Protein 2B3M (pdb70)

Solvent-accessible surface area: 9344 Å² total; per-residue (Å²): 174,168,118,141,68,79,89,113,109,70,78,36,76,30,63,183,140,38,9,92,67,78,88,127,123,90,47,156,56,149,30,111,116,29,16,180,16,101,15,76,30,76,2,16,105,27,12,2,37,51,33,0,136,145,65,57,55,109,62,60,21,16,67,66,113,98,94,0,59,173,45,250,90,53,14,60,10,5,4,28,142,16,2,12,46,8,4,60,25,0,4,32,15,0,38,38,80,30,52,82,74,101,106,75,37,154,98,48,36,44,7,85,38,27,38,65,0,43,0,62,4,32,0,53,22,65,105,162,50,82,31,37,0,61,4,92,0,34,18,51,143,104,42,1,0,54,18,60,2,57,0,36,16,192

Nearest PDB structures (foldseek):
  3k67-assembly1_A  TM=1.002E+00  e=1.956E-29  Archaeoglobus fulgidus
  4w78-assembly1_F  TM=9.014E-01  e=4.302E-08  Mycobacterium tuberculosis SUMu008
  3p3f-assembly1_A  TM=7.589E-01  e=2.696E-07  Streptantibioticus cattleyicolor
  3p3i-assembly2_D  TM=7.696E-01  e=4.594E-07  Streptantibioticus cattleyicolor
  7qv0-assembly1_C-2  TM=7.189E-01  e=8.811E-07  Candidatus Scalindua brodae

Foldseek 3Di:
DPVVVVCVVVVVVCVVVPADDDDQAADDDDDDAFDKDKDKGWAAPSNQVVCCVVVVPPPCLQPPQVVVCPDPLNGHFRPPVSLCVVVVSGQCRYPAHKAWDDWDKDFDDTHHHGFMKMKMWGFHDQDPQKTKIWIFIDRPNHTGMTTITIMGGD

Sequence (154 aa):
VKMMSLLEEMKGIYSSSKKGGKVKPFEKFEGELKEGYRFEYEKKLCEIDVAMFGLISGDLNPVHFDEDFASKTRFGGRVVHGMLTTSSLVSAAVARLPGTVVLLEQSSFRYTSSPVRIGDVVRVEGVVSGVEKNRYTIDVVKCYTGDKVVAEGVVVKVLIW

Organism: Archaeoglobus fulgidus (strain ATCC 49558 / DSM 4304 / JCM 9628 / NBRC 100126 / VC-16) (NCBI:txid224325)

Radius of gyration: 16.56 Å; Cα contacts (8 Å, |Δi|>4): 305; chains: 1; bounding box: 30×41×47 Å

B-factor: mean 32.74, std 7.46, range [15.52, 86.42]

InterPro domains:
  IPR002539 MaoC-like dehydratase domain [PF01575] (32-143)
  IPR003965 Fatty acid synthase [PR01483] (50-72)
  IPR003965 Fatty acid synthase [PR01483] (72-93)
  IPR029069 HotDog domain superfamily [SSF54637] (9-158)
  IPR050965 UPF0336/Enoyl-CoA hydratase-related [PTHR43437] (37-158)

Structure (mmCIF, N/CA/C/O backbone):
data_2B3M
#
_entry.id   2B3M
#
_cell.length_a   57.596
_cell.length_b   57.596
_cell.length_c   142.993
_cell.angle_alpha   90.00
_cell.angle_beta   90.00
_cell.angle_gamma   90.00
#
_symmetry.space_group_name_H-M   'P 43 21 2'
#
loop_
_entity.id
_entity.type
_entity.pdbx_description
1 polymer 'hypothetical protein AF1124'
2 water water
#
loop_
_atom_site.group_PDB
_atom_site.id
_atom_site.type_symbol
_atom_site.label_atom_id
_atom_site.label_alt_id
_atom_site.label_comp_id
_atom_site.label_asym_id
_atom_site.label_entity_id
_atom_site.label_seq_id
_atom_site.pdbx_PDB_ins_code
_atom_site.Cartn_x
_atom_site.Cartn_y
_atom_site.Cartn_z
_atom_site.occupancy
_atom_site.B_iso_or_equiv
_atom_site.auth_seq_id
_atom_site.auth_comp_id
_atom_site.auth_asym_id
_atom_site.auth_atom_id
_atom_site.pdbx_PDB_model_num
ATOM 1 N N . VAL A 1 6 ? 3.197 67.934 50.078 1.00 38.48 6 VAL A N 1
ATOM 2 C CA . VAL A 1 6 ? 2.181 67.150 49.322 1.00 37.33 6 VAL A CA 1
ATOM 3 C C . VAL A 1 6 ? 1.494 66.113 50.208 1.00 36.13 6 VAL A C 1
ATOM 4 O O . VAL A 1 6 ? 2.164 65.289 50.862 1.00 36.51 6 VAL A O 1
ATOM 8 N N . LYS A 1 7 ? 0.164 66.129 50.203 1.00 33.18 7 LYS A N 1
ATOM 9 C CA . LYS A 1 7 ? -0.608 65.125 50.921 1.00 31.45 7 LYS A CA 1
ATOM 10 C C . LYS A 1 7 ? -0.841 63.945 49.993 1.00 30.37 7 LYS A C 1
ATOM 11 O O . LYS A 1 7 ? -1.723 64.005 49.134 1.00 29.35 7 LYS A O 1
ATOM 17 N N . MET A 1 8 ? -0.054 62.882 50.165 1.00 28.84 8 MET A N 1
ATOM 18 C CA . MET A 1 8 ? -0.099 61.736 49.238 1.00 28.64 8 MET A CA 1
ATOM 19 C C . MET A 1 8 ? -1.472 61.055 49.186 1.00 29.34 8 MET A C 1
ATOM 20 O O . MET A 1 8 ? -1.947 60.698 48.119 1.00 28.76 8 MET A O 1
ATOM 25 N N . MET A 1 9 ? -2.115 60.867 50.338 1.00 30.40 9 MET A N 1
ATOM 26 C CA . MET A 1 9 ? -3.401 60.166 50.339 1.00 32.01 9 MET A CA 1
ATOM 27 C C . MET A 1 9 ? -4.488 60.917 49.549 1.00 31.48 9 MET A C 1
ATOM 28 O O . MET A 1 9 ? -5.262 60.288 48.824 1.00 32.55 9 MET A O 1
ATOM 33 N N . SER A 1 10 ? -4.496 62.247 49.633 1.00 30.89 10 SER A N 1
ATOM 34 C CA . SER A 1 10 ? -5.394 63.082 48.816 1.00 30.83 10 SER A CA 1
ATOM 35 C C . SER A 1 10 ? -5.062 63.044 47.330 1.00 30.72 10 SER A C 1
ATOM 36 O O . SER A 1 10 ? -5.970 63.010 46.489 1.00 30.56 10 SER A O 1
ATOM 39 N N . LEU A 1 11 ? -3.767 63.067 47.006 1.00 29.96 11 LEU A N 1
ATOM 40 C CA . LEU A 1 11 ? -3.339 63.017 45.605 1.00 30.10 11 LEU A CA 1
ATOM 41 C C . LEU A 1 11 ? -3.757 61.695 44.988 1.00 30.71 11 LEU A C 1
ATOM 42 O O . LEU A 1 11 ? -4.316 61.657 43.883 1.00 30.69 11 LEU A O 1
ATOM 47 N N . LEU A 1 12 ? -3.494 60.612 45.710 1.00 31.25 12 LEU A N 1
ATOM 48 C CA . LEU A 1 12 ? -3.825 59.271 45.234 1.00 32.87 12 LEU A CA 1
ATOM 49 C C . LEU A 1 12 ? -5.326 59.126 44.969 1.00 33.26 12 LEU A C 1
ATOM 50 O O . LEU A 1 12 ? -5.747 58.554 43.958 1.00 32.78 12 LEU A O 1
ATOM 55 N N . GLU A 1 13 ? -6.119 59.663 45.879 1.00 33.63 13 GLU A N 1
ATOM 56 C CA . GLU A 1 13 ? -7.563 59.623 45.780 1.00 35.06 13 GLU A CA 1
ATOM 57 C C . GLU A 1 13 ? -8.056 60.406 44.556 1.00 34.51 13 GLU A C 1
ATOM 58 O O . GLU A 1 13 ? -8.908 59.919 43.800 1.00 34.67 13 GLU A O 1
ATOM 64 N N . GLU A 1 14 ? -7.501 61.597 44.345 1.00 33.75 14 GLU A N 1
ATOM 65 C CA . GLU A 1 14 ? -7.850 62.389 43.180 1.00 34.16 14 GLU A CA 1
ATOM 66 C C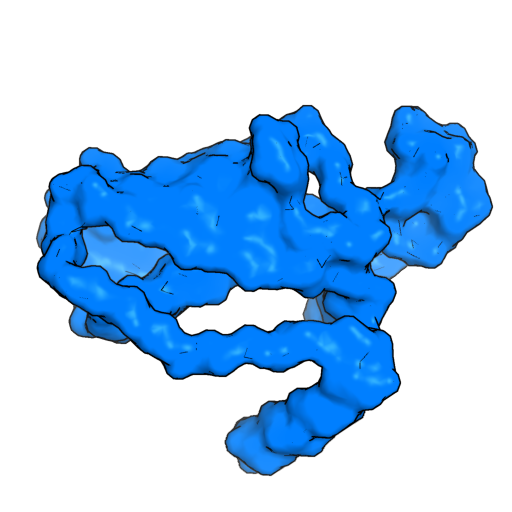 . GLU A 1 14 ? -7.479 61.652 41.887 1.00 33.58 14 GLU A C 1
ATOM 67 O O . GLU A 1 14 ? -8.275 61.566 40.951 1.00 33.30 14 GLU A O 1
ATOM 73 N N . MET A 1 15 ? -6.271 61.109 41.859 1.00 33.38 15 MET A N 1
ATOM 74 C CA . MET A 1 15 ? -5.769 60.436 40.666 1.00 33.54 15 MET A CA 1
ATOM 75 C C . MET A 1 15 ? -6.529 59.136 40.370 1.00 34.50 15 MET A C 1
ATOM 76 O O . MET A 1 15 ? -6.709 58.763 39.201 1.00 34.33 15 MET A O 1
ATOM 81 N N . LYS A 1 16 ? -6.970 58.456 41.426 1.00 35.22 16 LYS A N 1
ATOM 82 C CA . LYS A 1 16 ? -7.793 57.253 41.312 1.00 37.02 16 LYS A CA 1
ATOM 83 C C . LYS A 1 16 ? -9.078 57.553 40.531 1.00 36.79 16 LYS A C 1
ATOM 84 O O . LYS A 1 16 ? -9.439 56.794 39.626 1.00 36.76 16 LYS A O 1
ATOM 90 N N . GLY A 1 17 ? -9.737 58.661 40.877 1.00 35.95 17 GLY A N 1
ATOM 91 C CA . GLY A 1 17 ? -10.941 59.137 40.187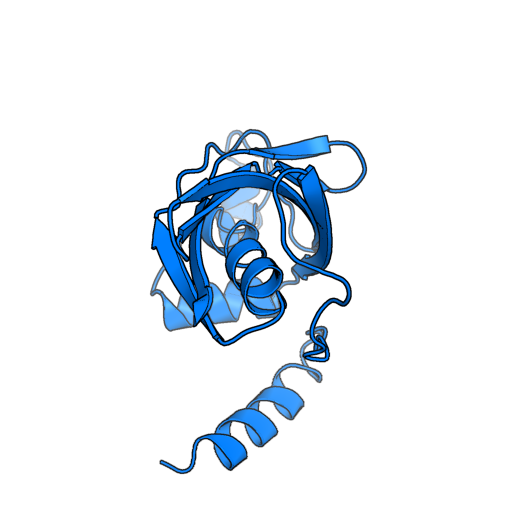 1.00 36.50 17 GLY A CA 1
ATOM 92 C C . GLY A 1 17 ? -10.720 59.414 38.708 1.00 36.66 17 GLY A C 1
ATOM 93 O O . GLY A 1 17 ? -11.495 58.952 37.867 1.00 36.82 17 GLY A O 1
ATOM 94 N N . ILE A 1 18 ? -9.667 60.168 38.393 1.00 36.28 18 ILE A N 1
ATOM 95 C CA . ILE A 1 18 ? -9.302 60.472 37.001 1.00 36.04 18 ILE A CA 1
ATOM 96 C C . ILE A 1 18 ? -8.946 59.211 36.220 1.00 35.70 18 ILE A C 1
ATOM 97 O O . ILE A 1 18 ? -9.421 59.009 35.092 1.00 35.56 18 ILE A O 1
ATOM 102 N N . TYR A 1 19 ? -8.109 58.372 36.826 1.00 34.83 19 TYR A N 1
ATOM 103 C CA . TYR A 1 19 ? -7.707 57.082 36.263 1.00 34.91 19 TYR A CA 1
ATOM 104 C C . TYR A 1 19 ? -8.905 56.202 35.883 1.00 35.85 19 TYR A C 1
ATOM 105 O O . TYR A 1 19 ? -8.975 55.684 34.751 1.00 36.38 19 TYR A O 1
ATOM 114 N N . SER A 1 20 ? -9.847 56.065 36.819 1.00 36.03 20 SER A N 1
ATOM 115 C CA A SER A 1 20 ? -11.022 55.225 36.616 0.33 36.49 20 SER A CA 1
ATOM 116 C CA B SER A 1 20 ? -11.025 55.229 36.619 0.33 36.53 20 SER A CA 1
ATOM 117 C CA C SER A 1 20 ? -11.030 55.233 36.617 0.33 36.34 20 SER A CA 1
ATOM 118 C C . SER A 1 20 ? -11.912 55.756 35.488 1.00 36.78 20 SER A C 1
ATOM 119 O O . SER A 1 20 ? -12.475 54.974 34.723 1.00 37.32 20 SER A O 1
ATOM 126 N N . LYS A 1 21 ? -12.026 57.082 35.386 1.00 36.97 21 LYS A N 1
ATOM 127 C CA . LYS A 1 21 ? -12.804 57.716 34.314 1.00 37.94 21 LYS A CA 1
ATOM 128 C C . LYS A 1 21 ? -12.193 57.541 32.927 1.00 38.19 21 LYS A C 1
ATOM 129 O O . LYS A 1 21 ? -12.907 57.620 31.918 1.00 38.19 21 LYS A O 1
ATOM 135 N N . LYS A 1 22 ? -10.880 57.335 32.882 1.00 38.26 22 LYS A N 1
ATOM 136 C CA . LYS A 1 22 ? -10.138 57.157 31.637 1.00 38.99 22 LYS A CA 1
ATOM 137 C C . LYS A 1 22 ? -9.968 55.692 31.241 1.00 38.91 22 LYS A C 1
ATOM 138 O O . LYS A 1 22 ? -9.204 55.376 30.326 1.00 39.46 22 LYS A O 1
ATOM 144 N N . GLY A 1 23 ? -10.689 54.808 31.925 1.00 39.23 23 GLY A N 1
ATOM 145 C CA . GLY A 1 23 ? -10.689 53.380 31.606 1.00 39.90 23 GLY A CA 1
ATOM 146 C C . GLY A 1 23 ? -9.790 52.492 32.438 1.00 40.38 23 GLY A C 1
ATOM 147 O O . GLY A 1 23 ? -9.655 51.294 32.160 1.00 40.65 23 GLY A O 1
ATOM 148 N N . GLY A 1 24 ? -9.153 53.057 33.462 1.00 40.62 24 GLY A N 1
ATOM 149 C CA . GLY A 1 24 ? -8.252 52.265 34.290 1.00 40.92 24 GLY A CA 1
ATOM 150 C C . GLY A 1 24 ? -9.002 51.369 35.260 1.00 41.97 24 GLY A C 1
ATOM 151 O O . GLY A 1 24 ? -10.100 51.701 35.693 1.00 41.18 24 GLY A O 1
ATOM 152 N N . LYS A 1 25 ? -8.407 50.223 35.582 1.00 43.03 25 LYS A N 1
ATOM 153 C CA . LYS A 1 25 ? -8.994 49.277 36.537 1.00 44.78 25 LYS A CA 1
ATOM 154 C C . LYS A 1 25 ? -8.314 49.452 37.879 1.00 44.38 25 LYS A C 1
ATOM 155 O O . LYS A 1 25 ? -7.152 49.119 38.012 1.00 44.30 25 LYS A O 1
ATOM 161 N N . VAL A 1 26 ? -9.017 49.983 38.871 1.00 45.21 26 VAL A N 1
ATOM 162 C CA . VAL A 1 26 ? -8.410 50.132 40.194 1.00 45.97 26 VAL A CA 1
ATOM 163 C C . VAL A 1 26 ? -8.409 48.787 40.906 1.00 46.32 26 VAL A C 1
ATOM 164 O O . VAL A 1 26 ? -9.468 48.223 41.197 1.00 46.56 26 VAL A O 1
ATOM 168 N N . LYS A 1 27 ? -7.208 48.282 41.174 1.00 46.38 27 LYS A N 1
ATOM 169 C CA . LYS A 1 27 ? -7.022 47.014 41.876 1.00 45.92 27 LYS A CA 1
ATOM 170 C C . LYS A 1 27 ? -6.967 47.244 43.389 1.00 45.56 27 LYS A C 1
ATOM 171 O O . LYS A 1 27 ? -6.064 47.925 43.873 1.00 46.83 27 LYS A O 1
ATOM 177 N N . PRO A 1 28 ? -7.941 46.685 44.139 1.00 44.18 28 PRO A N 1
ATOM 178 C CA . PRO A 1 28 ? -7.930 46.771 45.608 1.00 43.45 28 PRO A CA 1
ATOM 179 C C . PRO A 1 28 ? -6.650 46.143 46.170 1.00 42.41 28 PRO A C 1
ATOM 180 O O . PRO A 1 28 ? -6.169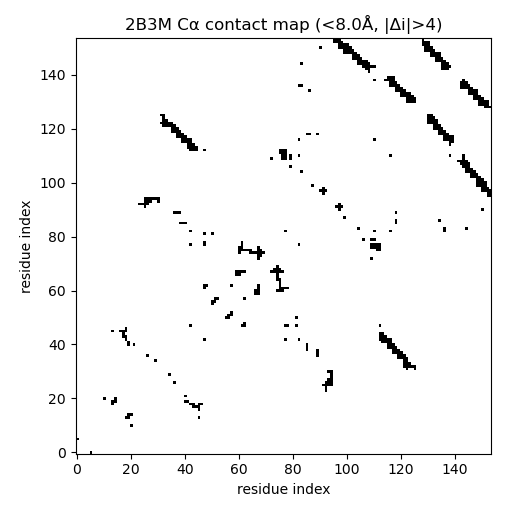 45.133 45.632 1.00 41.57 28 PRO A O 1
ATOM 184 N N . PHE A 1 29 ? -6.079 46.747 47.212 1.00 41.18 29 PHE A N 1
ATOM 185 C CA . PHE A 1 29 ? -4.816 46.233 47.746 1.00 40.51 29 PHE A CA 1
ATOM 186 C C . PHE A 1 29 ? -5.123 45.316 48.913 1.00 40.79 29 PHE A C 1
ATOM 187 O O . PHE A 1 29 ? -5.358 45.772 50.031 1.00 41.02 29 PHE A O 1
ATOM 195 N N . GLU A 1 30 ? -5.166 44.021 48.635 1.00 40.76 30 GLU A N 1
ATOM 196 C CA . GLU A 1 30 ? -5.510 43.038 49.650 1.00 40.85 30 GLU A CA 1
ATOM 197 C C . GLU A 1 30 ? -4.381 42.043 49.772 1.00 39.76 30 GLU A C 1
ATOM 198 O O . GLU A 1 30 ? -3.955 41.477 48.774 1.00 39.58 30 GLU A O 1
ATOM 204 N N . LYS A 1 31 ? -3.899 41.826 50.990 1.00 38.62 31 LYS A N 1
ATOM 205 C CA . LYS A 1 31 ? -2.789 40.903 51.189 1.00 37.74 31 LYS A CA 1
ATOM 206 C C . LYS A 1 31 ? -3.238 39.477 50.921 1.00 36.84 31 LYS A C 1
ATOM 207 O O . LYS A 1 31 ? -4.377 39.111 51.243 1.00 35.72 31 LYS A O 1
ATOM 213 N N . PHE A 1 32 ? -2.345 38.683 50.333 1.00 35.22 32 PHE A N 1
ATOM 214 C CA . PHE A 1 32 ? -2.563 37.249 50.174 1.00 34.65 32 PHE A CA 1
ATOM 215 C C . PHE A 1 32 ? -2.541 36.593 51.543 1.00 34.82 32 PHE A C 1
ATOM 216 O O . PHE A 1 32 ? -2.016 37.168 5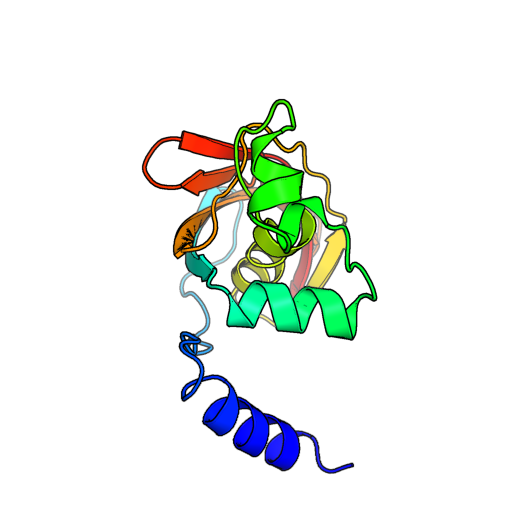2.498 1.00 33.53 32 PHE A O 1
ATOM 224 N N . GLU A 1 33 ? -3.085 35.381 51.621 1.00 35.92 33 GLU A N 1
ATOM 225 C CA . GLU A 1 33 ? -3.184 34.651 52.888 1.00 37.02 33 GLU A CA 1
ATOM 226 C C . GLU A 1 33 ? -2.263 33.421 52.921 1.00 37.21 33 GLU A C 1
ATOM 227 O O . GLU A 1 33 ? -1.655 33.052 51.904 1.00 37.17 33 GLU A O 1
ATOM 233 N N . GLY A 1 34 ? -2.146 32.806 54.094 1.00 36.80 34 GLY A N 1
ATOM 234 C CA . GLY A 1 34 ? -1.346 31.587 54.251 1.00 36.94 34 GLY A CA 1
ATOM 235 C C . GLY A 1 34 ? 0.049 31.837 54.794 1.00 36.86 34 GLY A C 1
ATOM 236 O O . GLY A 1 34 ? 0.479 32.978 54.921 1.00 37.51 34 GLY A O 1
ATOM 237 N N . GLU A 1 35 ? 0.756 30.761 55.123 1.00 36.51 35 GLU A N 1
ATOM 238 C CA . GLU A 1 35 ? 2.138 30.875 55.566 1.00 36.38 35 GLU A CA 1
ATOM 239 C C . GLU A 1 35 ? 3.043 30.909 54.343 1.00 35.90 35 GLU A C 1
ATOM 240 O O . GLU A 1 35 ? 2.955 30.039 53.477 1.00 35.31 35 GLU A O 1
ATOM 246 N N . LEU A 1 36 ? 3.891 31.927 54.274 1.00 36.07 36 LEU A N 1
ATOM 247 C CA . LEU A 1 36 ? 4.928 31.995 53.248 1.00 36.66 36 LEU A CA 1
ATOM 248 C C . LEU A 1 36 ? 5.948 30.920 53.528 1.00 36.35 36 LEU A C 1
ATOM 249 O O . LEU A 1 36 ? 6.311 30.702 54.679 1.00 36.76 36 LEU A O 1
ATOM 254 N N . LYS A 1 37 ? 6.384 30.229 52.485 1.00 35.43 37 LYS A N 1
ATOM 255 C CA . LYS A 1 37 ? 7.359 29.156 52.618 1.00 35.08 37 LYS A CA 1
ATOM 256 C C . LYS A 1 37 ? 7.758 28.682 51.230 1.00 33.87 37 LYS A C 1
ATOM 257 O O . LYS A 1 37 ? 7.110 29.056 50.252 1.00 33.41 37 LYS A O 1
ATOM 263 N N . GLU A 1 38 ? 8.793 27.846 51.150 1.00 33.07 38 GLU A N 1
ATOM 264 C CA . GLU A 1 38 ? 9.172 27.223 49.880 1.00 32.61 38 GLU A CA 1
ATOM 265 C C . GLU A 1 38 ? 7.955 26.531 49.272 1.00 31.82 38 GLU A C 1
ATOM 266 O O . GLU A 1 38 ? 7.277 25.723 49.928 1.00 30.62 38 GLU A O 1
ATOM 272 N N . GLY A 1 39 ? 7.684 26.847 48.011 1.00 30.30 39 GLY A N 1
ATOM 273 C CA . GLY A 1 39 ? 6.581 26.229 47.303 1.00 30.50 39 GLY A CA 1
ATOM 274 C C . GLY A 1 39 ? 5.289 27.015 47.354 1.00 29.97 39 GLY A C 1
ATOM 275 O O . GLY A 1 39 ? 4.305 26.616 46.741 1.00 30.64 39 GLY A O 1
ATOM 276 N N . TYR A 1 40 ? 5.286 28.124 48.085 1.00 29.28 40 TYR A N 1
ATOM 277 C CA . TYR A 1 40 ? 4.092 28.968 48.196 1.00 29.42 40 TYR A CA 1
ATOM 278 C C . TYR A 1 40 ? 3.795 29.593 46.839 1.00 29.76 40 TYR A C 1
ATOM 279 O O . TYR A 1 40 ? 4.690 30.177 46.225 1.00 28.63 40 TYR A O 1
ATOM 288 N N . ARG A 1 41 ? 2.552 29.466 46.390 1.00 29.82 41 ARG A N 1
ATOM 289 C CA . ARG A 1 41 ? 2.165 29.945 45.052 1.00 31.18 41 ARG A CA 1
ATOM 290 C C . ARG A 1 41 ? 1.149 31.056 45.154 1.00 30.47 41 ARG A C 1
ATOM 291 O O . ARG A 1 41 ? 0.288 31.057 46.053 1.00 29.56 41 ARG A O 1
ATOM 299 N N . PHE A 1 42 ? 1.210 31.992 44.216 1.00 29.82 42 PHE A N 1
ATOM 300 C CA . PHE A 1 42 ? 0.251 33.074 44.190 1.00 29.91 42 PHE A CA 1
ATOM 301 C C . PHE A 1 42 ? 0.053 33.524 42.753 1.00 30.26 42 PHE A C 1
ATOM 302 O O . PHE A 1 42 ? 0.874 33.216 41.877 1.00 28.73 42 PHE A O 1
ATOM 310 N N . GLU A 1 43 ? -1.039 34.237 42.532 1.00 30.29 43 GLU A N 1
ATOM 311 C CA . GLU A 1 43 ? -1.303 34.780 41.205 1.00 32.48 43 GLU A CA 1
ATOM 312 C C . GLU A 1 43 ? -2.033 36.110 41.328 1.00 30.96 43 GLU A C 1
ATOM 313 O O . GLU A 1 43 ? -2.688 36.384 42.351 1.00 30.80 43 GLU A O 1
ATOM 319 N N . TYR A 1 44 ? -1.887 36.941 40.300 1.00 29.41 44 TYR A N 1
ATOM 320 C CA . TYR A 1 44 ? -2.376 38.300 40.306 1.0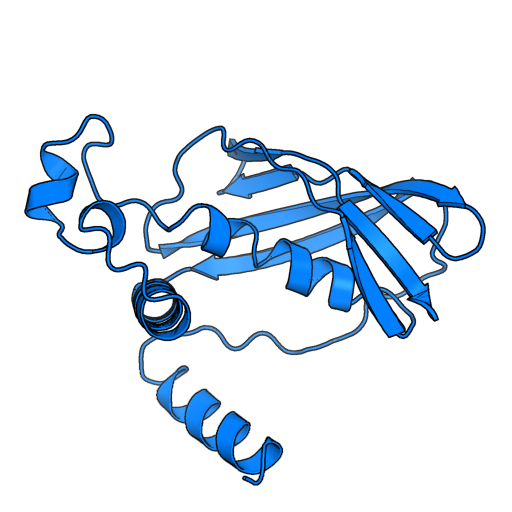0 28.35 44 TYR A CA 1
ATOM 321 C C . TYR A 1 44 ? -2.558 38.684 38.843 1.00 28.61 44 TYR A C 1
ATOM 322 O O . TYR A 1 44 ? -1.698 38.373 38.017 1.00 27.84 44 TYR A O 1
ATOM 331 N N . GLU A 1 45 ? -3.637 39.379 38.532 1.00 28.24 45 GLU A N 1
ATOM 332 C CA . GLU A 1 45 ? -3.815 39.798 37.125 1.00 28.72 45 GLU A CA 1
ATOM 333 C C . GLU A 1 45 ? -4.419 41.184 37.014 1.00 28.24 45 GLU A C 1
ATOM 334 O O . GLU A 1 45 ? -5.159 41.624 37.913 1.00 28.02 45 GLU A O 1
ATOM 340 N N . LYS A 1 46 ? -4.121 41.872 35.911 1.00 27.98 46 LYS A N 1
ATOM 341 C CA . LYS A 1 46 ? -4.651 43.202 35.680 1.00 27.90 46 LYS A CA 1
ATOM 342 C C . LYS A 1 46 ? -4.665 43.473 34.180 1.00 28.47 46 LYS A C 1
ATOM 343 O O . LYS A 1 46 ? -3.723 43.076 33.489 1.00 27.74 46 LYS A O 1
ATOM 349 N N . LYS A 1 47 ? -5.698 44.175 33.713 1.00 29.29 47 LYS A N 1
ATOM 350 C CA . LYS A 1 47 ? -5.748 44.640 32.309 1.00 29.67 47 LYS A CA 1
ATOM 351 C C . LYS A 1 47 ? -4.848 45.873 32.156 1.00 29.99 47 LYS A C 1
ATOM 352 O O . LYS A 1 47 ? -4.763 46.733 33.062 1.00 29.75 47 LYS A O 1
ATOM 358 N N . LEU A 1 48 ? -4.140 45.953 31.032 1.00 28.30 48 LEU A N 1
ATOM 359 C CA . LEU A 1 48 ? -3.325 47.124 30.757 1.00 28.71 48 LEU A CA 1
ATOM 360 C C . LEU A 1 48 ? -3.901 47.851 29.553 1.00 29.48 48 LEU A C 1
ATOM 361 O O . LEU A 1 48 ? -3.820 47.340 28.433 1.00 29.23 48 LEU A O 1
ATOM 366 N N . CYS A 1 49 ? -4.487 49.024 29.797 1.00 29.38 49 CYS A N 1
ATOM 367 C CA . CYS A 1 49 ? -5.206 49.777 28.763 1.00 30.78 49 CYS A CA 1
ATOM 368 C C . CYS A 1 49 ? -4.410 50.997 28.334 1.00 29.04 49 CYS A C 1
ATOM 369 O O . CYS A 1 49 ? -3.304 51.224 28.840 1.00 28.37 49 CYS A O 1
ATOM 372 N N . GLU A 1 50 ? -4.988 51.804 27.440 1.00 26.72 50 GLU A N 1
ATOM 373 C CA . GLU A 1 50 ? -4.296 52.994 26.935 1.00 25.97 50 GLU A CA 1
ATOM 374 C C . GLU A 1 50 ? -3.828 53.888 28.088 1.00 25.77 50 GLU A C 1
ATOM 375 O O . GLU A 1 50 ? -2.706 54.384 28.064 1.00 25.91 50 GLU A O 1
ATOM 381 N N . ILE A 1 51 ? -4.712 54.109 29.052 1.00 24.40 51 ILE A N 1
ATOM 382 C CA . ILE A 1 51 ? -4.373 54.995 30.180 1.00 25.11 51 ILE A CA 1
ATOM 383 C C . ILE A 1 51 ? -3.129 54.500 30.921 1.00 24.85 51 ILE A C 1
ATOM 384 O O . ILE A 1 51 ? -2.286 55.299 31.353 1.00 25.40 51 ILE A O 1
ATOM 389 N N . ASP A 1 52 ? -3.007 53.189 31.074 1.00 25.46 52 ASP A N 1
ATOM 390 C CA . ASP A 1 52 ? -1.841 52.613 31.779 1.00 25.92 52 ASP A CA 1
ATOM 391 C C . ASP A 1 52 ? -0.570 52.873 31.005 1.00 26.72 52 ASP A C 1
ATOM 392 O O . ASP A 1 52 ? 0.466 53.217 31.564 1.00 26.01 52 ASP A O 1
ATOM 397 N N . VAL A 1 53 ? -0.651 52.707 29.681 1.00 27.03 53 VAL A N 1
ATOM 398 C CA . VAL A 1 53 ? 0.491 52.966 28.838 1.00 27.17 53 VAL A CA 1
ATOM 399 C C . VAL A 1 53 ? 0.865 54.445 28.860 1.00 26.51 53 VAL A C 1
ATOM 400 O O . VAL A 1 53 ? 2.059 54.758 28.950 1.00 27.52 53 VAL A O 1
ATOM 404 N N . ALA A 1 54 ? -0.131 55.336 28.725 1.00 26.22 54 ALA A N 1
ATOM 405 C CA . ALA A 1 54 ? 0.097 56.789 28.765 1.00 25.71 54 ALA A CA 1
ATOM 406 C C . ALA A 1 54 ? 0.762 57.188 30.082 1.00 26.16 54 ALA A C 1
ATOM 407 O O . ALA A 1 54 ? 1.724 57.970 30.094 1.00 25.61 54 ALA A O 1
ATOM 409 N N . MET A 1 55 ? 0.214 56.681 31.184 1.00 25.48 55 MET A N 1
ATOM 410 C CA . MET A 1 55 ? 0.751 57.045 32.530 1.00 24.88 55 MET A CA 1
ATOM 411 C C . MET A 1 55 ? 2.191 56.528 32.680 1.00 25.89 55 MET A C 1
ATOM 412 O O . MET A 1 55 ? 3.083 57.245 33.191 1.00 26.08 55 MET A O 1
ATOM 417 N N . PHE A 1 56 ? 2.437 55.302 32.219 1.00 27.53 56 PHE A N 1
ATOM 418 C CA . PHE A 1 56 ? 3.784 54.736 32.285 1.00 28.39 56 PHE A CA 1
ATOM 419 C C . PHE A 1 56 ? 4.755 55.583 31.474 1.00 29.18 56 PHE A C 1
ATOM 420 O O . PHE A 1 56 ? 5.862 55.899 31.939 1.00 28.88 56 PHE A O 1
ATOM 428 N N . GLY A 1 57 ? 4.343 55.967 30.265 1.00 28.93 57 GLY A N 1
ATOM 429 C CA . GLY A 1 57 ? 5.145 56.886 29.448 1.00 28.70 57 GLY A CA 1
ATOM 430 C C . GLY A 1 57 ? 5.453 58.209 30.144 1.00 29.00 57 GLY A C 1
ATOM 431 O O . GLY A 1 57 ? 6.580 58.723 30.050 1.00 29.33 57 GLY A O 1
ATOM 432 N N . LEU A 1 58 ? 4.454 58.792 30.813 1.00 26.97 58 LEU A N 1
ATOM 433 C CA . LEU A 1 58 ? 4.675 60.064 31.497 1.00 27.74 58 LEU A CA 1
ATOM 434 C C . LEU A 1 58 ? 5.650 59.919 32.647 1.00 27.22 58 LEU A C 1
ATOM 435 O O . LEU A 1 58 ? 6.565 60.749 32.818 1.00 27.39 58 LEU A O 1
ATOM 440 N N . ILE A 1 59 ? 5.435 58.907 33.468 1.00 27.09 59 ILE A N 1
ATOM 441 C CA . ILE A 1 59 ? 6.227 58.840 34.726 1.00 27.86 59 ILE A CA 1
ATOM 442 C C . ILE A 1 59 ? 7.674 58.401 34.444 1.00 28.53 59 ILE A C 1
ATOM 443 O O . ILE A 1 59 ? 8.595 58.825 35.139 1.00 29.49 59 ILE A O 1
ATOM 448 N N . SER A 1 60 ? 7.861 57.549 33.427 1.00 28.03 60 SER A N 1
ATOM 449 C CA . SER A 1 60 ? 9.202 57.088 33.053 1.00 29.58 60 SER A CA 1
ATOM 450 C C . SER A 1 60 ? 9.902 58.015 32.066 1.00 29.59 60 SER A C 1
ATOM 451 O O . SER A 1 60 ? 11.131 58.078 32.049 1.00 30.32 60 SER A O 1
ATOM 454 N N . GLY A 1 61 ? 9.112 58.722 31.262 1.00 29.94 61 GLY A N 1
ATOM 455 C CA . GLY A 1 61 ? 9.613 59.454 30.088 1.00 30.03 61 GLY A CA 1
ATOM 456 C C . GLY A 1 61 ? 9.752 58.565 28.846 1.00 30.69 61 GLY A C 1
ATOM 457 O O . GLY A 1 61 ? 10.290 59.010 27.829 1.00 31.08 61 GLY A O 1
ATOM 458 N N . ASP A 1 62 ? 9.293 57.322 28.932 1.00 30.76 62 ASP A N 1
ATOM 459 C CA . ASP A 1 62 ? 9.381 56.380 27.777 1.00 30.19 62 ASP A CA 1
ATOM 460 C C . ASP A 1 62 ? 8.195 56.598 26.832 1.00 30.56 62 ASP A C 1
ATOM 461 O O . ASP A 1 62 ? 7.145 55.981 26.972 1.00 31.39 62 ASP A O 1
ATOM 466 N N . LEU A 1 63 ? 8.385 57.482 25.874 1.00 30.52 63 LEU A N 1
ATOM 467 C CA . LEU A 1 63 ? 7.348 57.762 24.877 1.00 31.01 63 LEU A CA 1
ATOM 468 C C . LEU A 1 63 ? 7.712 57.132 23.521 1.00 31.55 63 LEU A C 1
ATOM 469 O O . LEU A 1 63 ? 7.425 57.697 22.452 1.00 31.15 63 LEU A O 1
ATOM 474 N N . ASN A 1 64 ? 8.344 55.965 23.573 1.00 31.41 64 ASN A N 1
ATOM 475 C CA . ASN A 1 64 ? 8.693 55.157 22.365 1.00 31.39 64 ASN A CA 1
ATOM 476 C C . ASN A 1 64 ? 7.447 54.979 21.473 1.00 31.82 64 ASN A C 1
ATOM 477 O O . ASN A 1 64 ? 6.434 54.437 21.926 1.00 31.77 64 ASN A O 1
ATOM 482 N N . PRO A 1 65 ? 7.501 55.460 20.199 1.00 31.52 65 PRO A N 1
ATOM 483 C CA . PRO A 1 65 ? 6.339 55.366 19.307 1.00 31.35 65 PRO A CA 1
ATOM 484 C C . PRO A 1 65 ? 5.750 53.969 19.174 1.00 30.95 65 PRO A C 1
ATOM 485 O O . PRO A 1 65 ? 4.569 53.833 18.882 1.00 31.68 65 PRO A O 1
ATOM 489 N N . VAL A 1 66 ? 6.564 52.941 19.371 1.00 31.23 66 VAL A N 1
ATOM 490 C CA . VAL A 1 66 ? 6.090 51.578 19.233 1.00 32.15 66 VAL A CA 1
ATOM 491 C C . VAL A 1 66 ? 4.982 51.234 20.244 1.00 32.94 66 VAL A C 1
ATOM 492 O O . VAL A 1 66 ? 4.216 50.307 20.016 1.00 33.25 66 VAL A O 1
ATOM 496 N N . HIS A 1 67 ? 4.912 51.979 21.364 1.00 31.79 67 HIS A N 1
ATOM 497 C CA . HIS A 1 67 ? 3.867 51.764 22.366 1.00 31.77 67 HIS A CA 1
ATOM 498 C C . HIS A 1 67 ? 2.657 52.663 22.162 1.00 31.29 67 HIS A C 1
ATOM 499 O O . HIS A 1 67 ? 1.598 52.402 22.758 1.00 32.52 67 HIS A O 1
ATOM 506 N N . PHE A 1 68 ? 2.788 53.698 21.322 1.00 30.82 68 PHE A N 1
ATOM 507 C CA . PHE A 1 68 ? 1.783 54.788 21.226 1.00 30.33 68 PHE A CA 1
ATOM 508 C C . PHE A 1 68 ? 1.118 55.037 19.868 1.00 31.50 68 PHE A C 1
ATOM 509 O O . PHE A 1 68 ? -0.083 55.347 19.824 1.00 31.05 68 PHE A O 1
ATOM 517 N N . ASP A 1 69 ? 1.914 54.929 18.796 1.00 31.90 69 ASP A N 1
ATOM 518 C CA . ASP A 1 69 ? 1.540 55.422 17.437 1.00 32.55 69 ASP A CA 1
ATOM 519 C C . ASP A 1 69 ? 1.138 54.212 16.615 1.00 32.57 69 ASP A C 1
ATOM 520 O O . ASP A 1 69 ? 1.967 53.380 16.252 1.00 32.20 69 ASP A O 1
ATOM 525 N N . GLU A 1 70 ? -0.155 54.100 16.378 1.00 33.31 70 GLU A N 1
ATOM 526 C CA . GLU A 1 70 ? -0.726 52.923 15.762 1.00 35.29 70 GLU A CA 1
ATOM 527 C C . GLU A 1 70 ? -0.133 52.696 14.347 1.00 35.13 70 GLU A C 1
ATOM 528 O O . GLU A 1 70 ? 0.212 51.568 13.957 1.00 35.03 70 GLU A O 1
ATOM 534 N N . ASP A 1 71 ? 0.053 53.782 13.620 1.00 35.34 71 ASP A N 1
ATOM 535 C CA . ASP A 1 71 ? 0.573 53.678 12.257 1.00 36.46 71 ASP A CA 1
ATOM 536 C C . ASP A 1 71 ? 2.051 53.313 12.177 1.00 35.96 71 ASP A C 1
ATOM 537 O O . ASP A 1 71 ? 2.425 52.430 11.395 1.00 36.17 71 ASP A O 1
ATOM 542 N N . PHE A 1 72 ? 2.865 53.992 12.991 1.00 35.70 72 PHE A N 1
ATOM 543 C CA . PHE A 1 72 ? 4.279 53.665 13.167 1.00 35.32 72 PHE A CA 1
ATOM 544 C C . PHE A 1 72 ? 4.450 52.211 13.569 1.00 33.80 72 PHE A C 1
ATOM 545 O O . PHE A 1 72 ? 5.219 51.486 12.944 1.00 33.56 72 PHE A O 1
ATOM 553 N N . ALA A 1 73 ? 3.733 51.783 14.612 1.00 32.69 73 ALA A N 1
ATOM 554 C CA . ALA A 1 73 ? 3.910 50.423 15.124 1.00 32.01 73 ALA A CA 1
ATOM 555 C C . ALA A 1 73 ? 3.463 49.359 14.116 1.00 31.39 73 ALA A C 1
ATOM 556 O O . ALA A 1 73 ? 4.017 48.259 14.068 1.00 30.92 73 ALA A O 1
ATOM 558 N N . SER A 1 74 ? 2.448 49.683 13.323 1.00 31.36 74 SER A N 1
ATOM 559 C CA . SER A 1 74 ? 1.945 48.711 12.354 1.00 31.18 74 SER A CA 1
ATOM 560 C C . SER A 1 74 ? 2.988 48.374 11.244 1.00 31.68 74 SER A C 1
ATOM 561 O O . SER A 1 74 ? 2.923 47.312 10.628 1.00 31.24 74 SER A O 1
ATOM 564 N N . LYS A 1 75 ? 3.937 49.275 11.015 1.00 31.66 75 LYS A N 1
ATOM 565 C CA . LYS A 1 75 ? 5.001 49.065 10.030 1.00 33.03 75 LYS A CA 1
ATOM 566 C C . LYS A 1 75 ? 6.207 48.276 10.558 1.00 33.31 75 LYS A C 1
ATOM 567 O O . LYS A 1 75 ? 7.067 47.846 9.758 1.00 33.13 75 LYS A O 1
ATOM 573 N N . THR A 1 76 ? 6.251 48.062 11.879 1.00 32.30 76 THR A N 1
ATOM 574 C CA . THR A 1 76 ? 7.334 47.315 12.512 1.00 32.54 76 THR A CA 1
ATOM 575 C C . THR A 1 76 ? 7.034 45.829 12.440 1.00 32.43 76 THR A C 1
ATOM 576 O O . THR A 1 76 ? 5.927 45.436 12.060 1.00 30.86 76 THR A O 1
ATOM 580 N N . ARG A 1 77 ? 8.010 45.014 12.858 1.00 33.12 77 ARG A N 1
ATOM 581 C CA . ARG A 1 77 ? 7.864 43.548 12.872 1.00 34.05 77 ARG A CA 1
ATOM 582 C C . ARG A 1 77 ? 6.750 43.085 13.806 1.00 33.38 77 ARG A C 1
ATOM 583 O O . ARG A 1 77 ? 6.200 42.006 13.620 1.00 33.45 77 ARG A O 1
ATOM 591 N N . PHE A 1 78 ? 6.411 43.916 14.795 1.00 33.05 78 PHE A N 1
ATOM 592 C CA . PHE A 1 78 ? 5.269 43.634 15.678 1.00 33.10 78 PHE A CA 1
ATOM 593 C C . PHE A 1 78 ? 3.911 43.759 15.006 1.00 32.49 78 PHE A C 1
ATOM 594 O O . PHE A 1 78 ? 2.941 43.155 15.469 1.00 32.31 78 PHE A O 1
ATOM 602 N N . GLY A 1 79 ? 3.830 44.539 13.926 1.00 31.51 79 GLY A N 1
ATOM 603 C CA . GLY A 1 79 ? 2.561 44.711 13.216 1.00 30.23 79 GLY A CA 1
ATOM 604 C C . GLY A 1 79 ? 1.467 45.407 14.026 1.00 30.09 79 GLY A C 1
ATOM 605 O O . GLY A 1 79 ? 0.279 45.229 13.756 1.00 30.18 79 GLY A O 1
ATOM 606 N N . GLY A 1 80 ? 1.864 46.225 14.994 1.00 29.83 80 GLY A N 1
ATOM 607 C CA . GLY A 1 80 ? 0.905 46.969 15.820 1.00 29.51 80 GLY A CA 1
ATOM 608 C C . GLY A 1 80 ? 1.555 47.315 17.155 1.00 29.38 80 GLY A C 1
ATOM 609 O O . GLY A 1 80 ? 2.647 46.835 17.457 1.00 29.14 80 GLY A O 1
ATOM 610 N N . ARG A 1 81 ? 0.882 48.140 17.951 1.00 29.53 81 ARG A N 1
ATOM 611 C CA . ARG A 1 81 ? 1.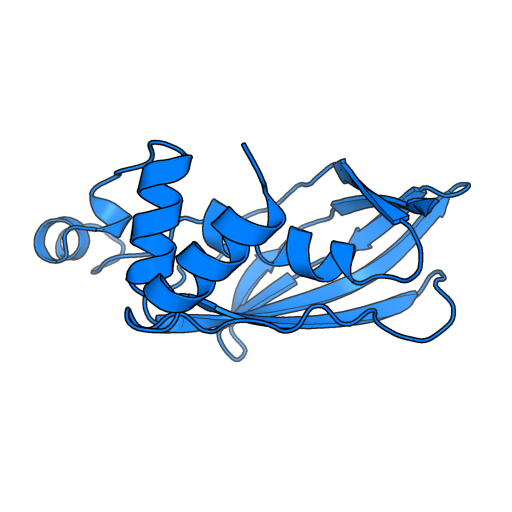493 48.642 19.195 1.00 29.55 81 ARG A CA 1
ATOM 612 C C . ARG A 1 81 ? 1.661 47.524 20.190 1.00 28.79 81 ARG A C 1
ATOM 613 O O . ARG A 1 81 ? 0.891 46.566 20.202 1.00 28.66 81 ARG A O 1
ATOM 621 N N . VAL A 1 82 ? 2.669 47.665 21.036 1.00 28.99 82 VAL A N 1
ATOM 622 C CA . VAL A 1 82 ? 2.873 46.719 22.121 1.00 28.86 82 VAL A CA 1
ATOM 623 C C . VAL A 1 82 ? 3.028 47.535 23.411 1.00 28.76 82 VAL A C 1
ATOM 624 O O . VAL A 1 82 ? 3.501 48.683 23.380 1.00 30.18 82 VAL A O 1
ATOM 628 N N . VAL A 1 83 ? 2.589 46.956 24.519 1.00 26.03 83 VAL A N 1
ATOM 629 C CA . VAL A 1 83 ? 2.752 47.614 25.840 1.00 25.93 83 VAL A CA 1
ATOM 630 C C . VAL A 1 83 ? 4.230 47.611 26.206 1.00 24.98 83 VAL A C 1
ATOM 631 O O . VAL A 1 83 ? 4.950 46.693 25.829 1.00 25.68 83 VAL A O 1
ATOM 635 N N . HIS A 1 84 ? 4.712 48.607 26.963 1.00 24.05 84 HIS A N 1
ATOM 636 C CA . HIS A 1 84 ? 6.108 48.532 27.433 1.00 22.68 84 HIS A CA 1
ATOM 637 C C . HIS A 1 84 ? 6.320 47.251 28.187 1.00 23.02 84 HIS A C 1
ATOM 638 O O . HIS A 1 84 ? 5.494 46.901 29.051 1.00 24.24 84 HIS A O 1
ATOM 645 N N . GLY A 1 85 ? 7.438 46.571 27.920 1.00 22.14 85 GLY A N 1
ATOM 646 C CA . GLY A 1 85 ? 7.753 45.371 28.665 1.00 22.66 85 GLY A CA 1
ATOM 647 C C . GLY A 1 85 ? 7.839 45.662 30.177 1.00 24.06 85 GLY A C 1
ATOM 648 O O . GLY A 1 85 ? 7.326 44.897 30.979 1.00 23.23 85 GLY A O 1
ATOM 649 N N . MET A 1 86 ? 8.451 46.770 30.528 1.00 24.55 86 MET A N 1
ATOM 650 C CA . MET A 1 86 ? 8.558 47.085 31.981 1.00 25.12 86 MET A CA 1
ATOM 651 C C . MET A 1 86 ? 7.215 47.499 32.624 1.00 27.02 86 MET A C 1
ATOM 652 O O . MET A 1 86 ? 7.093 47.509 33.872 1.00 26.17 86 MET A O 1
ATOM 657 N N . LEU A 1 87 ? 6.224 47.891 31.816 1.00 25.17 87 LEU A N 1
ATOM 658 C CA . LEU A 1 87 ? 4.853 47.988 32.358 1.00 25.98 87 LEU A CA 1
ATOM 659 C C . LEU A 1 87 ? 4.244 46.612 32.684 1.00 27.31 87 LEU A C 1
ATOM 660 O O . LEU A 1 87 ? 3.693 46.384 33.793 1.00 27.59 87 LEU A O 1
ATOM 665 N N . THR A 1 88 ? 4.359 45.668 31.751 1.00 27.20 88 THR A N 1
ATOM 666 C CA . THR A 1 88 ? 3.962 44.294 32.000 1.00 27.08 88 THR A CA 1
ATOM 667 C C . THR A 1 88 ? 4.548 43.758 33.309 1.00 28.09 88 THR A C 1
ATOM 668 O O . THR A 1 88 ? 3.795 43.231 34.166 1.00 28.01 88 THR A O 1
ATOM 672 N N . THR A 1 89 ? 5.845 43.952 33.492 1.00 26.77 89 THR A N 1
ATOM 673 C CA . THR A 1 89 ? 6.516 43.351 34.652 1.00 27.55 89 THR A CA 1
ATOM 674 C C . THR A 1 89 ? 6.317 44.166 35.939 1.00 27.24 89 THR A C 1
ATOM 675 O O . THR A 1 89 ? 6.623 43.681 37.051 1.00 26.95 89 THR A O 1
ATOM 679 N N . SER A 1 90 ? 5.808 45.385 35.805 1.00 25.96 90 SER A N 1
ATOM 680 C CA A SER A 1 90 ? 5.419 46.203 36.974 0.50 25.17 90 SER A CA 1
ATOM 681 C CA B SER A 1 90 ? 5.474 46.156 37.001 0.50 26.22 90 SER A CA 1
ATOM 682 C C . SER A 1 90 ? 4.333 45.476 37.762 1.00 26.06 90 SER A C 1
ATOM 683 O O . SER A 1 90 ? 4.169 45.686 38.983 1.00 25.36 90 SER A O 1
ATOM 688 N N . LEU A 1 91 ? 3.570 44.612 37.074 1.00 25.36 91 LEU A N 1
ATOM 689 C CA . LEU A 1 91 ? 2.523 43.839 37.758 1.00 26.37 91 LEU A CA 1
ATOM 690 C C . LEU A 1 91 ? 3.142 42.843 38.756 1.00 26.98 91 LEU A C 1
ATOM 691 O O . LEU A 1 91 ? 2.474 42.389 39.683 1.00 26.74 91 LEU A O 1
ATOM 696 N N . VAL A 1 92 ? 4.379 42.438 38.491 1.00 26.75 92 VAL A N 1
ATOM 697 C CA . VAL A 1 92 ? 5.078 41.518 39.392 1.00 27.53 92 VAL A CA 1
ATOM 698 C C . VAL A 1 92 ? 5.356 42.229 40.711 1.00 27.84 92 VAL A C 1
ATOM 699 O O . VAL A 1 92 ? 5.202 41.609 41.777 1.00 27.04 92 VAL A O 1
ATOM 703 N N . SER A 1 93 ? 5.770 43.501 40.658 1.00 27.15 93 SER A N 1
ATOM 704 C CA . SER A 1 93 ? 5.906 44.320 41.888 1.00 27.99 93 SER A CA 1
ATOM 705 C C . SER A 1 93 ? 4.582 44.300 42.683 1.00 27.95 93 SER A C 1
ATOM 706 O O . SER A 1 93 ? 4.553 44.057 43.915 1.00 26.68 93 SER A O 1
ATOM 709 N N . ALA A 1 94 ? 3.470 44.528 41.987 1.00 27.01 94 ALA A N 1
ATOM 710 C CA . ALA A 1 94 ? 2.169 44.548 42.669 1.00 27.60 94 ALA A CA 1
ATOM 711 C C . ALA A 1 94 ? 1.820 43.202 43.293 1.00 26.86 94 ALA A C 1
ATOM 712 O O . ALA A 1 94 ? 1.215 43.142 44.383 1.00 27.54 94 ALA A O 1
ATOM 714 N N . ALA A 1 95 ? 2.194 42.128 42.612 1.00 26.87 95 ALA A N 1
ATOM 715 C CA . ALA A 1 95 ? 1.912 40.785 43.079 1.00 27.33 95 ALA A CA 1
ATOM 716 C C . ALA A 1 95 ? 2.708 40.478 44.350 1.00 27.60 95 ALA A C 1
ATOM 717 O O . ALA A 1 95 ? 2.128 40.026 45.352 1.00 27.06 95 ALA A O 1
ATOM 719 N N . VAL A 1 96 ? 4.012 40.734 44.325 1.00 27.00 96 VAL A N 1
ATOM 720 C CA . VAL A 1 96 ? 4.842 40.430 45.515 1.00 27.00 96 VAL A CA 1
ATOM 721 C C . VAL A 1 96 ? 4.535 41.382 46.665 1.00 27.23 96 VAL A C 1
ATOM 722 O O . VAL A 1 96 ? 4.669 40.983 47.846 1.00 27.23 96 VAL A O 1
ATOM 726 N N . ALA A 1 97 ? 4.093 42.607 46.350 1.00 25.78 97 ALA A N 1
ATOM 727 C CA . ALA A 1 97 ? 3.716 43.563 47.419 1.00 26.79 97 ALA A CA 1
ATOM 728 C C . ALA A 1 97 ? 2.569 43.009 48.276 1.00 26.83 97 ALA A C 1
ATOM 729 O O . ALA A 1 97 ? 2.384 43.415 49.421 1.00 26.66 97 ALA A O 1
ATOM 731 N N . ARG A 1 98 ? 1.800 42.091 47.699 1.00 26.72 98 ARG A N 1
ATOM 732 C CA . ARG A 1 98 ? 0.649 41.499 48.400 1.00 26.83 98 ARG A CA 1
ATOM 733 C C . ARG A 1 98 ? 0.997 40.297 49.271 1.00 26.97 98 ARG A C 1
ATOM 734 O O . ARG A 1 98 ? 0.110 39.742 49.949 1.00 28.16 98 ARG A O 1
ATOM 742 N N . LEU A 1 99 ? 2.260 39.893 49.313 1.00 26.70 99 LEU A N 1
ATOM 743 C CA . LEU A 1 99 ? 2.625 38.782 50.184 1.00 26.74 99 LEU A CA 1
ATOM 744 C C . LEU A 1 99 ? 2.552 39.260 51.637 1.00 27.19 99 LEU A C 1
ATOM 745 O O . LEU A 1 99 ? 2.791 40.432 51.906 1.00 26.20 99 LEU A O 1
ATOM 750 N N . PRO A 1 100 ? 2.218 38.348 52.567 1.00 27.92 100 PRO A N 1
ATOM 751 C CA . PRO A 1 100 ? 2.168 38.700 53.987 1.00 27.94 100 PRO A CA 1
ATOM 752 C C . PRO A 1 100 ? 3.482 39.334 54.469 1.00 27.87 100 PRO A C 1
ATOM 753 O O . PRO A 1 100 ? 4.567 38.828 54.190 1.00 27.86 100 PRO A O 1
ATOM 757 N N . GLY A 1 101 ? 3.383 40.419 55.228 1.00 28.57 101 GLY A N 1
ATOM 758 C CA . GLY A 1 101 ? 4.568 41.090 55.745 1.00 28.30 101 GLY A CA 1
ATOM 759 C C . GLY A 1 101 ? 4.844 42.378 54.991 1.00 29.00 101 GLY A C 1
ATOM 760 O O . GLY A 1 101 ? 4.067 42.775 54.129 1.00 29.01 101 GLY A O 1
ATOM 761 N N . THR A 1 102 ? 5.923 43.068 55.350 1.00 29.25 102 THR A N 1
ATOM 762 C CA . THR A 1 102 ? 6.313 44.279 54.613 1.00 29.54 102 THR A CA 1
ATOM 763 C C . THR A 1 102 ? 7.323 43.846 53.581 1.00 28.53 102 THR A C 1
ATOM 764 O O . THR A 1 102 ? 8.380 43.321 53.927 1.00 27.87 102 THR A O 1
ATOM 768 N N . VAL A 1 103 ? 7.010 44.090 52.317 1.00 29.28 103 VAL A N 1
ATOM 769 C CA . VAL A 1 103 ? 7.774 43.480 51.242 1.00 29.03 103 VAL A CA 1
ATOM 770 C C . VAL A 1 103 ? 8.596 44.569 50.549 1.00 29.99 103 VAL A C 1
ATOM 771 O O . VAL A 1 103 ? 8.059 45.641 50.264 1.00 30.12 103 VAL A O 1
ATOM 775 N N . VAL A 1 104 ? 9.882 44.285 50.304 1.00 29.28 104 VAL A N 1
ATOM 776 C CA . VAL A 1 104 ? 10.782 45.216 49.605 1.00 30.57 104 VAL A CA 1
ATOM 777 C C . VAL A 1 104 ? 11.448 44.459 48.462 1.00 29.13 104 VAL A C 1
ATOM 778 O O . VAL A 1 104 ? 11.967 43.382 48.681 1.00 28.34 104 VAL A O 1
ATOM 782 N N . LEU A 1 105 ? 11.436 45.012 47.246 1.00 28.25 105 LEU A N 1
ATOM 783 C CA . LEU A 1 105 ? 12.106 44.338 46.134 1.00 27.05 105 LEU A CA 1
ATOM 784 C C . LEU A 1 105 ? 13.630 44.436 46.221 1.00 25.60 105 LEU A C 1
ATOM 785 O O . LEU A 1 105 ? 14.178 45.531 46.375 1.00 26.70 105 LEU A O 1
ATOM 790 N N . LEU A 1 106 ? 14.337 43.302 46.093 1.00 24.62 106 LEU A N 1
ATOM 791 C CA . LEU A 1 106 ? 15.799 43.318 46.112 1.00 23.37 106 LEU A CA 1
ATOM 792 C C . LEU A 1 106 ? 16.442 43.095 44.722 1.00 23.37 106 LEU A C 1
ATOM 793 O O . LEU A 1 106 ? 17.476 43.692 44.435 1.00 23.72 106 LEU A O 1
ATOM 798 N N . GLU A 1 107 ? 15.848 42.198 43.949 1.00 24.86 107 GLU A N 1
ATOM 799 C CA . GLU A 1 107 ? 16.356 41.828 42.594 1.00 26.81 107 GLU A CA 1
ATOM 800 C C . GLU A 1 107 ? 15.237 41.440 41.682 1.00 25.18 107 GLU A C 1
ATOM 801 O O . GLU A 1 107 ? 14.226 40.879 42.112 1.00 24.54 107 GLU A O 1
ATOM 807 N N . GLN A 1 108 ? 15.403 41.707 40.365 1.00 24.59 108 GLN A N 1
ATOM 808 C CA . GLN A 1 108 ? 14.421 41.189 39.419 1.00 25.64 108 GLN A CA 1
ATOM 809 C C . GLN A 1 108 ? 15.172 40.893 38.136 1.00 25.18 108 GLN A C 1
ATOM 810 O O . GLN A 1 108 ? 16.183 41.548 37.828 1.00 24.78 108 GLN A O 1
ATOM 816 N N . SER A 1 109 ? 14.710 39.880 37.426 1.00 25.95 109 SER A N 1
ATOM 817 C CA A SER A 1 109 ? 15.345 39.520 36.153 0.50 25.45 109 SER A CA 1
ATOM 818 C CA B SER A 1 109 ? 15.356 39.477 36.173 0.50 26.16 109 SER A CA 1
ATOM 819 C C . SER A 1 109 ? 14.256 38.907 35.304 1.00 26.41 109 SER A C 1
ATOM 820 O O . SER A 1 109 ? 13.563 37.991 35.745 1.00 26.65 109 SER A O 1
ATOM 825 N N . PHE A 1 110 ? 14.067 39.457 34.097 1.00 25.89 110 PHE A N 1
ATOM 826 C CA . PHE A 1 110 ? 13.002 38.978 33.225 1.00 25.65 110 PHE A CA 1
ATOM 827 C C . PHE A 1 110 ? 13.456 38.935 31.802 1.00 25.91 110 PHE A C 1
ATOM 828 O O . PHE A 1 110 ? 14.258 39.767 31.402 1.00 24.84 110 PHE A O 1
ATOM 836 N N . ARG A 1 111 ? 12.929 37.956 31.065 1.00 25.77 111 ARG A N 1
ATOM 837 C CA . ARG A 1 111 ? 13.105 37.887 29.605 1.00 26.61 111 ARG A CA 1
ATOM 838 C C . ARG A 1 111 ? 11.714 38.002 29.031 1.00 26.40 111 ARG A C 1
ATOM 839 O O . ARG A 1 111 ? 10.756 37.364 29.541 1.00 26.84 111 ARG A O 1
ATOM 847 N N . TYR A 1 112 ? 11.581 38.853 28.010 1.00 25.50 112 TYR A N 1
ATOM 848 C CA . TYR A 1 112 ? 10.294 39.115 27.387 1.00 25.79 112 TYR A CA 1
ATOM 849 C C . TYR A 1 112 ? 10.203 38.186 26.188 1.00 26.40 112 TYR A C 1
ATOM 850 O O . TYR A 1 112 ? 11.092 38.202 25.347 1.00 26.44 112 TYR A O 1
ATOM 859 N N . THR A 1 113 ? 9.116 37.419 26.114 1.00 26.73 113 THR A N 1
ATOM 860 C CA . THR A 1 113 ? 9.034 36.268 25.199 1.00 27.86 113 THR A CA 1
ATOM 861 C C . THR A 1 113 ? 8.041 36.485 24.055 1.00 27.98 113 THR A C 1
ATOM 862 O O . THR A 1 113 ? 8.190 35.907 22.975 1.00 27.50 113 THR A O 1
ATOM 866 N N . SER A 1 114 ? 7.025 37.304 24.307 1.00 27.28 114 SER A N 1
ATOM 867 C CA A SER A 1 114 ? 5.963 37.573 23.349 0.50 27.61 114 SER A CA 1
ATOM 868 C CA B SER A 1 114 ? 5.954 37.566 23.353 0.50 27.70 114 SER A CA 1
ATOM 869 C C . SER A 1 114 ? 5.351 38.916 23.692 1.00 27.72 114 SER A C 1
ATOM 870 O O . SER A 1 114 ? 5.251 39.262 24.873 1.00 28.19 114 SER A O 1
ATOM 875 N N . PRO A 1 115 ? 4.968 39.702 22.668 1.00 27.74 115 PRO A N 1
ATOM 876 C CA . PRO A 1 115 ? 4.432 41.016 22.983 1.00 27.65 115 PRO A CA 1
ATOM 877 C C . PRO A 1 115 ? 3.086 41.000 23.728 1.00 27.03 115 PRO A C 1
ATOM 878 O O . PRO A 1 115 ? 2.281 40.069 23.570 1.00 27.20 115 PRO A O 1
ATOM 882 N N . VAL A 1 116 ? 2.854 42.031 24.523 1.00 25.15 116 VAL A N 1
ATOM 883 C CA . VAL A 1 116 ? 1.550 42.274 25.145 1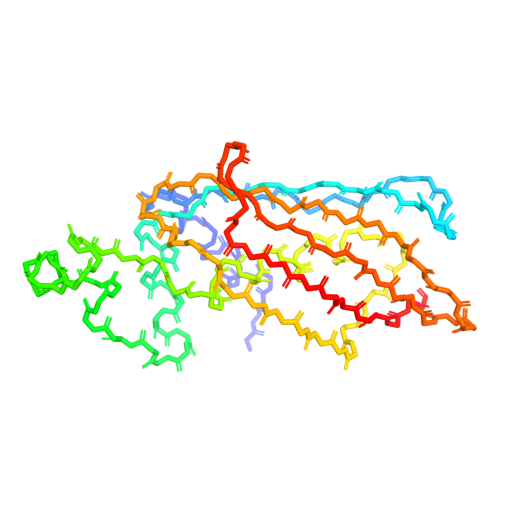.00 25.50 116 VAL A CA 1
ATOM 884 C C . VAL A 1 116 ? 0.888 43.412 24.380 1.00 25.69 116 VAL A C 1
ATOM 885 O O . VAL A 1 116 ? 1.496 44.453 24.132 1.00 25.90 116 VAL A O 1
ATOM 889 N N . ARG A 1 117 ? -0.358 43.203 23.981 1.00 25.11 117 ARG A N 1
ATOM 890 C CA . ARG A 1 117 ? -1.076 44.215 23.212 1.00 25.07 117 ARG A CA 1
ATOM 891 C C . ARG A 1 117 ? -1.884 45.126 24.127 1.00 25.53 117 ARG A C 1
ATOM 892 O O . ARG A 1 117 ? -2.278 44.712 25.226 1.00 25.66 117 ARG A O 1
ATOM 900 N N . ILE A 1 118 ? -2.173 46.348 23.677 1.00 25.60 118 ILE A N 1
ATOM 901 C CA . ILE A 1 118 ? -2.996 47.253 24.506 1.00 26.35 118 ILE A CA 1
ATOM 902 C C . ILE A 1 118 ? -4.376 46.622 24.753 1.00 26.69 118 ILE A C 1
ATOM 903 O O . ILE A 1 118 ? -5.019 46.131 23.797 1.00 26.65 118 ILE A O 1
ATOM 908 N N . GLY A 1 119 ? -4.802 46.582 26.028 1.00 25.96 119 GLY A N 1
ATOM 909 C CA . GLY A 1 119 ? -6.083 45.973 26.394 1.00 26.79 119 GLY A CA 1
ATOM 910 C C . GLY A 1 119 ? -6.003 44.543 26.898 1.00 26.79 119 GLY A C 1
ATOM 911 O O . GLY A 1 119 ? -7.004 44.005 27.395 1.00 26.88 119 GLY A O 1
ATOM 912 N N . ASP A 1 120 ? -4.836 43.918 26.766 1.00 27.25 120 ASP A N 1
ATOM 913 C CA . ASP A 1 120 ? -4.616 42.540 27.208 1.00 27.17 120 ASP A CA 1
ATOM 914 C C . ASP A 1 120 ? -4.663 42.476 28.745 1.00 27.72 120 ASP A C 1
ATOM 915 O O . ASP A 1 120 ? -4.159 43.384 29.430 1.00 27.32 120 ASP A O 1
ATOM 920 N N . VAL A 1 121 ? -5.253 41.410 29.277 1.00 27.24 121 VAL A N 1
ATOM 921 C CA . VAL A 1 121 ? -5.099 41.093 30.719 1.00 28.20 121 VAL A CA 1
ATOM 922 C C . VAL A 1 121 ? -3.813 40.307 30.921 1.00 27.71 121 VAL A C 1
ATOM 923 O O . VAL A 1 121 ? -3.614 39.260 30.280 1.00 27.76 121 VAL A O 1
ATOM 927 N N . VAL A 1 122 ? -2.923 40.791 31.802 1.00 26.77 122 VAL A N 1
ATOM 928 C CA . VAL A 1 122 ? -1.683 40.081 32.078 1.00 27.05 122 VAL A CA 1
ATOM 929 C C . VAL A 1 122 ? -1.833 39.390 33.445 1.00 27.41 122 VAL A C 1
ATOM 930 O O . VAL A 1 122 ? -2.310 40.029 34.389 1.00 26.51 122 VAL A O 1
ATOM 934 N N . ARG A 1 123 ? -1.485 38.104 33.497 1.00 26.56 123 ARG A N 1
ATOM 935 C CA . ARG A 1 123 ? -1.556 37.308 34.735 1.00 27.99 123 ARG A CA 1
ATOM 936 C C . ARG A 1 123 ? -0.145 36.955 35.167 1.00 28.15 123 ARG A C 1
ATOM 937 O O . ARG A 1 123 ? 0.654 36.434 34.386 1.00 28.00 123 ARG A O 1
ATOM 945 N N . VAL A 1 124 ? 0.166 37.274 36.425 1.00 27.74 124 VAL A N 1
ATOM 946 C CA . VAL A 1 124 ? 1.435 36.932 37.012 1.00 27.86 124 VAL A CA 1
ATOM 947 C C . VAL A 1 124 ? 1.212 35.665 37.821 1.00 28.78 124 VAL A C 1
ATOM 948 O O . VAL A 1 124 ? 0.249 35.600 38.603 1.00 27.11 124 VAL A O 1
ATOM 952 N N . GLU A 1 125 ? 2.084 34.676 37.640 1.00 28.36 125 GLU A N 1
ATOM 953 C CA . GLU A 1 125 ? 2.054 33.480 38.479 1.00 29.01 125 GLU A CA 1
ATOM 954 C C . GLU A 1 125 ? 3.422 33.345 39.131 1.00 29.51 125 GLU A C 1
ATOM 955 O O . GLU A 1 125 ? 4.451 33.326 38.451 1.00 29.14 125 GLU A O 1
ATOM 961 N N . GLY A 1 126 ? 3.435 33.258 40.464 1.00 29.26 126 GLY A N 1
ATOM 962 C CA . GLY A 1 126 ? 4.683 33.159 41.196 1.00 28.43 126 GLY A CA 1
ATOM 963 C C . GLY A 1 126 ? 4.696 31.927 42.086 1.00 28.57 126 GLY A C 1
ATOM 964 O O . GLY A 1 126 ? 3.625 31.414 42.506 1.00 28.39 126 GLY A O 1
ATOM 965 N N . VAL A 1 127 ? 5.911 31.448 42.358 1.00 28.80 127 VAL A N 1
ATOM 966 C CA . VAL A 1 127 ? 6.143 30.330 43.286 1.00 28.21 127 VAL A CA 1
ATOM 967 C C . VAL A 1 127 ? 7.472 30.576 44.012 1.00 28.38 127 VAL A C 1
ATOM 968 O O . VAL A 1 127 ? 8.497 30.869 43.400 1.00 27.64 127 VAL A O 1
ATOM 972 N N . VAL A 1 128 ? 7.444 30.478 45.333 1.00 27.73 128 VAL A N 1
ATOM 973 C CA . VAL A 1 128 ? 8.659 30.671 46.115 1.00 28.15 128 VAL A CA 1
ATOM 974 C C . VAL A 1 128 ? 9.583 29.470 45.906 1.00 29.13 128 VAL A C 1
ATOM 975 O O . VAL A 1 128 ? 9.235 28.315 46.252 1.00 29.38 128 VAL A O 1
ATOM 979 N N . SER A 1 129 ? 10.755 29.727 45.339 1.00 28.44 129 SER A N 1
ATOM 980 C CA . SER A 1 129 ? 11.720 28.667 45.075 1.00 29.18 129 SER A CA 1
ATOM 981 C C . SER A 1 129 ? 12.851 28.619 46.111 1.00 28.84 129 SER A C 1
ATOM 982 O O . SER A 1 129 ? 13.563 27.619 46.212 1.00 30.19 129 SER A O 1
ATOM 985 N N . GLY A 1 130 ? 13.016 29.696 46.873 1.00 28.10 130 GLY A N 1
ATOM 986 C CA . GLY A 1 130 ? 14.136 29.830 47.805 1.00 27.86 130 GLY A CA 1
ATOM 987 C C . GLY A 1 130 ? 13.778 30.721 48.989 1.00 26.80 130 GLY A C 1
ATOM 988 O O . GLY A 1 130 ? 13.077 31.715 48.836 1.00 27.31 130 GLY A O 1
ATOM 989 N N . VAL A 1 131 ? 14.244 30.345 50.181 1.00 26.60 131 VAL A N 1
ATOM 990 C CA . VAL A 1 131 ? 14.067 31.172 51.384 1.00 25.40 131 VAL A CA 1
ATOM 991 C C . VAL A 1 131 ? 15.374 31.113 52.155 1.00 25.29 131 VAL A C 1
ATOM 992 O O . VAL A 1 131 ? 15.822 30.031 52.554 1.00 23.91 131 VAL A O 1
ATOM 996 N N . GLU A 1 132 ? 15.991 32.282 52.323 1.00 25.38 132 GLU A N 1
ATOM 997 C CA . GLU A 1 132 ? 17.240 32.431 53.031 1.00 25.53 132 GLU A CA 1
ATOM 998 C C . GLU A 1 132 ? 17.090 33.583 54.015 1.00 25.97 132 GLU A C 1
ATOM 999 O O . GLU A 1 132 ? 16.964 34.741 53.618 1.00 24.67 132 GLU A O 1
ATOM 1005 N N . LYS A 1 133 ? 17.030 33.243 55.307 1.00 24.44 133 LYS A N 1
ATOM 1006 C CA . LYS A 1 133 ? 16.648 34.211 56.338 1.00 26.33 133 LYS A CA 1
ATOM 1007 C C . LYS A 1 133 ? 15.283 34.777 55.933 1.00 26.67 133 LYS A C 1
ATOM 1008 O O . LYS A 1 133 ? 14.357 33.994 55.738 1.00 28.22 133 LYS A O 1
ATOM 1014 N N . ASN A 1 134 ? 15.149 36.095 55.770 1.00 26.70 134 ASN A N 1
ATOM 1015 C CA . ASN A 1 134 ? 13.879 36.694 55.311 1.00 26.04 134 ASN A CA 1
ATOM 1016 C C . ASN A 1 134 ? 13.908 37.142 53.845 1.00 26.56 134 ASN A C 1
ATOM 1017 O O . ASN A 1 134 ? 13.119 37.992 53.449 1.00 26.29 134 ASN A O 1
ATOM 1022 N N . ARG A 1 135 ? 14.804 36.545 53.082 1.00 26.13 135 ARG A N 1
ATOM 1023 C CA . ARG A 1 135 ? 14.918 36.855 51.635 1.00 27.12 135 ARG A CA 1
ATOM 1024 C C . ARG A 1 135 ? 14.291 35.703 50.883 1.00 26.28 135 ARG A C 1
ATOM 1025 O O . ARG A 1 135 ? 14.702 34.544 51.038 1.00 25.85 135 ARG A O 1
ATOM 1033 N N . TYR A 1 136 ? 13.308 36.029 50.047 1.00 26.85 136 TYR A N 1
ATOM 1034 C CA . TYR A 1 136 ? 12.527 35.025 49.330 1.00 26.45 136 TYR A CA 1
ATOM 1035 C C . TYR A 1 136 ? 12.830 35.143 47.839 1.00 27.28 136 TYR A C 1
ATOM 1036 O O . TYR A 1 136 ? 12.696 36.229 47.304 1.00 26.44 136 TYR A O 1
ATOM 1045 N N . THR A 1 137 ? 13.221 34.036 47.207 1.00 27.12 137 THR A N 1
ATOM 1046 C CA . THR A 1 137 ? 13.473 33.997 45.753 1.00 27.70 137 THR A CA 1
ATOM 1047 C C . THR A 1 137 ? 12.232 33.388 45.156 1.00 28.41 137 THR A C 1
ATOM 1048 O O . THR A 1 137 ? 11.714 32.386 45.670 1.00 28.53 137 THR A O 1
ATOM 1052 N N . ILE A 1 138 ? 11.703 34.030 44.109 1.00 27.29 138 ILE A N 1
ATOM 1053 C CA . ILE A 1 138 ? 10.404 33.650 43.580 1.00 27.26 138 ILE A CA 1
ATOM 1054 C C . ILE A 1 138 ? 10.539 33.495 42.062 1.00 27.80 138 ILE A C 1
ATOM 1055 O O . ILE A 1 138 ? 10.992 34.440 41.389 1.00 27.14 138 ILE A O 1
ATOM 1060 N N . ASP A 1 139 ? 10.191 32.321 41.552 1.00 27.61 139 ASP A N 1
ATOM 1061 C CA . ASP A 1 139 ? 10.102 32.109 40.086 1.00 28.66 139 ASP A CA 1
ATOM 1062 C C . ASP A 1 139 ? 8.792 32.706 39.608 1.00 27.53 139 ASP A C 1
ATOM 1063 O O . ASP A 1 139 ? 7.743 32.484 40.213 1.00 26.28 139 ASP A O 1
ATOM 1068 N N . VAL A 1 140 ? 8.835 33.481 38.519 1.00 27.60 140 VAL A N 1
ATOM 1069 C CA A VAL A 1 140 ? 7.666 34.218 38.036 0.50 26.58 140 VAL A CA 1
ATOM 1070 C CA B VAL A 1 140 ? 7.619 34.125 38.039 0.50 27.69 140 VAL A CA 1
ATOM 1071 C C . VAL A 1 140 ? 7.459 33.972 36.527 1.00 27.48 140 VAL A C 1
ATOM 1072 O O . VAL A 1 140 ? 8.433 33.967 35.783 1.00 27.56 140 VAL A O 1
ATOM 1079 N N . LYS A 1 141 ? 6.219 33.758 36.106 1.00 27.57 141 LYS A N 1
ATOM 1080 C CA . LYS A 1 141 ? 5.852 33.830 34.655 1.00 29.39 141 LYS A CA 1
ATOM 1081 C C . LYS A 1 141 ? 4.659 34.752 34.514 1.00 30.01 141 LYS A C 1
ATOM 1082 O O . LYS A 1 141 ? 3.786 34.765 35.388 1.00 31.49 141 LYS A O 1
ATOM 1088 N N . CYS A 1 142 ? 4.641 35.560 33.440 1.00 28.69 142 CYS A N 1
ATOM 1089 C CA . CYS A 1 142 ? 3.547 36.459 33.157 1.00 28.35 142 CYS A CA 1
ATOM 1090 C C . CYS A 1 142 ? 2.926 35.929 31.889 1.00 28.33 142 CYS A C 1
ATOM 1091 O O . CYS A 1 142 ? 3.654 35.487 30.979 1.00 27.80 142 CYS A O 1
ATOM 1094 N N . TYR A 1 143 ? 1.597 35.947 31.865 1.00 28.69 143 TYR A N 1
ATOM 1095 C CA . TYR A 1 143 ? 0.801 35.369 30.777 1.00 28.50 143 TYR A CA 1
ATOM 1096 C C . TYR A 1 143 ? -0.225 36.348 30.236 1.00 29.65 143 TYR A C 1
ATOM 1097 O O . TYR A 1 143 ? -0.699 37.228 30.956 1.00 29.01 143 TYR A O 1
ATOM 1106 N N . THR A 1 144 ? -0.593 36.180 28.962 1.00 29.73 144 THR A N 1
ATOM 1107 C CA . THR A 1 144 ? -1.872 36.692 28.498 1.00 30.58 144 THR A CA 1
ATOM 1108 C C . THR A 1 144 ? -2.601 35.439 28.014 1.00 30.87 144 THR A C 1
ATOM 1109 O O . THR A 1 144 ? -2.134 34.742 27.077 1.00 29.92 144 THR A O 1
ATOM 1113 N N . GLY A 1 145 ? -3.708 35.112 28.680 1.00 31.07 145 GLY A N 1
ATOM 1114 C CA . GLY A 1 145 ? -4.387 33.820 28.461 1.00 31.65 145 GLY A CA 1
ATOM 1115 C C . GLY A 1 145 ? -3.438 32.683 28.809 1.00 31.98 145 GLY A C 1
ATOM 1116 O O . GLY A 1 145 ? -2.928 32.614 29.930 1.00 32.41 145 GLY A O 1
ATOM 1117 N N . ASP A 1 146 ? -3.152 31.811 27.838 1.00 31.92 146 ASP A N 1
ATOM 1118 C CA . ASP A 1 146 ? -2.210 30.707 28.062 1.00 33.24 146 ASP A CA 1
ATOM 1119 C C . ASP A 1 146 ? -0.793 30.987 27.547 1.00 32.67 146 ASP A C 1
ATOM 1120 O O . ASP A 1 146 ? 0.100 30.156 27.693 1.00 33.28 146 ASP A O 1
ATOM 1125 N N . LYS A 1 147 ? -0.597 32.158 26.952 1.00 31.50 147 LYS A N 1
ATOM 1126 C CA . LYS A 1 147 ? 0.667 32.506 26.331 1.00 31.10 147 LYS A CA 1
ATOM 1127 C C . LYS A 1 147 ? 1.636 33.183 27.315 1.00 29.75 147 LYS A C 1
ATOM 1128 O O . LYS A 1 147 ? 1.290 34.208 27.894 1.00 28.83 147 LYS A O 1
ATOM 1134 N N . VAL A 1 148 ? 2.844 32.632 27.475 1.00 29.61 148 VAL A N 1
ATOM 1135 C CA . VAL A 1 148 ? 3.889 33.288 28.299 1.00 28.29 148 VAL A CA 1
ATOM 1136 C C . VAL A 1 148 ? 4.385 34.559 27.597 1.00 27.79 148 VAL A C 1
ATOM 1137 O O . VAL A 1 148 ? 4.792 34.507 26.402 1.00 27.08 148 VAL A O 1
ATOM 1141 N N . VAL A 1 149 ? 4.340 35.684 28.301 1.00 25.47 149 VAL A N 1
ATOM 1142 C CA . VAL A 1 149 ? 4.804 36.956 27.743 1.00 26.17 149 VAL A CA 1
ATOM 1143 C C . VAL A 1 149 ? 6.075 37.420 28.422 1.00 26.43 149 VAL A C 1
ATOM 1144 O O . VAL A 1 149 ? 6.838 38.205 27.854 1.00 26.88 149 VAL A O 1
ATOM 1148 N N . ALA A 1 150 ? 6.329 36.920 29.644 1.00 26.96 150 ALA A N 1
ATOM 1149 C CA . ALA A 1 150 ? 7.589 37.193 30.325 1.00 27.47 150 ALA A CA 1
ATOM 1150 C C . ALA A 1 150 ? 7.876 36.104 31.354 1.00 27.60 150 ALA A C 1
ATOM 1151 O O . ALA A 1 150 ? 6.943 35.498 31.894 1.00 28.04 150 ALA A O 1
ATOM 1153 N N . GLU A 1 151 ? 9.150 35.816 31.576 1.00 27.93 151 GLU A N 1
ATOM 1154 C CA . GLU A 1 151 ? 9.534 34.830 32.586 1.00 29.77 151 GLU A CA 1
ATOM 1155 C C . GLU A 1 151 ? 10.804 35.251 33.287 1.00 28.54 151 GLU A C 1
ATOM 1156 O O . GLU A 1 151 ? 11.695 35.865 32.672 1.00 27.34 151 GLU A O 1
ATOM 1162 N N . GLY A 1 152 ? 10.925 34.896 34.567 1.00 26.41 152 GLY A N 1
ATOM 1163 C CA . GLY A 1 152 ? 12.098 35.330 35.289 1.00 25.43 152 GLY A CA 1
ATOM 1164 C C . GLY A 1 152 ? 12.006 34.997 36.761 1.00 25.11 152 GLY A C 1
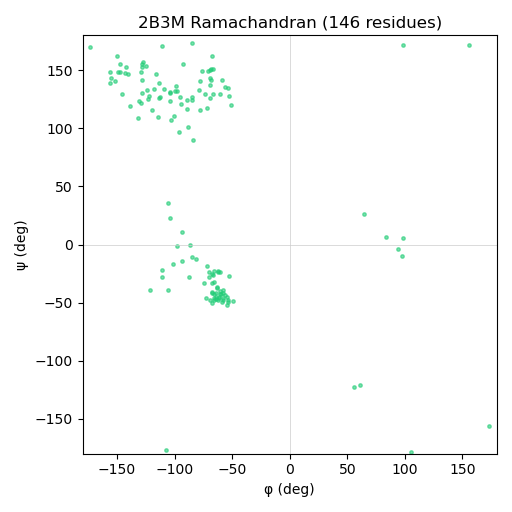ATOM 1165 O O . GLY A 1 152 ? 11.258 34.108 37.159 1.00 25.43 152 GLY A O 1
ATOM 1166 N N . VAL A 1 153 ? 12.743 35.760 37.533 1.00 25.99 153 VAL A N 1
ATOM 1167 C CA A VAL A 1 153 ? 12.916 35.492 38.974 0.50 25.41 153 VAL A CA 1
ATOM 1168 C CA B VAL A 1 153 ? 12.855 35.501 38.964 0.50 26.18 153 VAL A CA 1
ATOM 1169 C C . VAL A 1 153 ? 12.982 36.823 39.701 1.00 26.14 153 VAL A C 1
ATOM 1170 O O . VAL A 1 153 ? 13.624 37.786 39.202 1.00 27.14 153 VAL A O 1
ATOM 1177 N N . VAL A 1 154 ? 12.378 36.899 40.886 1.00 26.14 154 VAL A N 1
ATOM 1178 C CA . VAL A 1 154 ? 12.588 38.085 41.698 1.00 25.39 154 VAL A CA 1
ATOM 1179 C C . VAL A 1 154 ? 13.044 37.618 43.083 1.00 26.32 154 VAL A C 1
ATOM 1180 O O . VAL A 1 154 ? 12.794 36.459 43.457 1.00 26.62 154 VAL A O 1
ATOM 1184 N N . LYS A 1 155 ? 13.714 38.512 43.785 1.00 26.24 155 LYS A N 1
ATOM 1185 C CA . LYS A 1 155 ? 14.082 38.277 45.202 1.00 26.47 155 LYS A CA 1
ATOM 1186 C C . LYS A 1 155 ? 13.503 39.442 45.982 1.00 26.44 155 LYS A C 1
ATOM 1187 O O . LYS A 1 155 ? 13.615 40.618 45.579 1.00 25.27 155 LYS A O 1
ATOM 1193 N N . VAL A 1 156 ? 12.835 39.124 47.095 1.00 26.42 156 VAL A N 1
ATOM 1194 C CA . VAL A 1 156 ? 12.318 40.181 47.924 1.00 26.55 156 VAL A CA 1
ATOM 1195 C C . VAL A 1 156 ? 12.779 39.950 49.378 1.00 27.75 156 VAL A C 1
ATOM 1196 O O . VAL A 1 156 ? 13.072 38.820 49.755 1.00 26.28 156 VAL A O 1
ATOM 1200 N N . LEU A 1 157 ? 12.837 41.043 50.116 1.00 27.60 157 LEU A N 1
ATOM 1201 C CA . LEU A 1 157 ? 13.051 41.050 51.579 1.00 30.21 157 LEU A CA 1
ATOM 1202 C C . LEU A 1 157 ? 11.691 41.210 52.217 1.00 29.91 157 LEU A C 1
ATOM 1203 O O . LEU A 1 157 ? 10.903 42.046 51.758 1.00 29.77 157 LEU A O 1
ATOM 1208 N N . ILE A 1 158 ? 11.390 40.438 53.272 1.00 29.54 158 ILE A N 1
ATOM 1209 C CA . ILE A 1 158 ? 10.086 40.559 53.898 1.00 30.47 158 ILE A CA 1
ATOM 1210 C C . ILE A 1 158 ? 10.301 40.732 55.411 1.00 30.92 158 ILE A C 1
ATOM 1211 O O . ILE A 1 158 ? 10.977 39.922 56.056 1.00 30.13 158 ILE A O 1
ATOM 1216 N N . TRP A 1 159 ? 9.781 41.837 55.921 1.00 31.40 159 TRP A N 1
ATOM 1217 C CA . TRP A 1 159 ? 9.912 42.206 57.339 1.00 33.42 159 TRP A CA 1
ATOM 1218 C C . TRP A 1 159 ? 8.607 41.851 58.025 1.00 32.92 159 TRP A C 1
ATOM 1219 O O . TRP A 1 159 ? 7.519 42.067 57.511 1.00 31.63 159 TRP A O 1
#

CATH classification: 3.10.129.10

Secondary structure (DSSP, 8-state):
--HHHHHHHHHHHHHHTT--PPP-----S---TT-EEEEEEE--HHHHHHHHHHH----HHHH-HHHHHTSTTSS----HHHHHHHHHHHHHTSSS-EEEEEEEEEE-S---TT-EEEEEEEEEEEETTEEEEEEEEEETTEEEEEEEEEEEE-